Protein AF-A0AAP8N8Q0-F1 (afdb_monomer)

Foldseek 3Di:
DDDDPVVLLCVQLVVQDQWDKDWDDDPQAIEIWIYHNHGTDQDDDVNVQVVVCCCCPVVVPVDQKHWYQTNVGIKMWGDDPNDIDIDDPDDDDDD

Sequence (95 aa):
AWLDDELMQKIAAEHNLAETAFLVREGAVWRIRWFTPTTEVPLCGHATLASAYVLFELYKEPVERLDFICKSGPLSVTREGGRLWLDFPAVVPSE

Mean predicted aligned error: 3.34 Å

Radius of gyration: 13.78 Å; Cα contacts (8 Å, |Δi|>4): 150; chains: 1; bounding box: 31×34×38 Å

Structure (mmCIF, N/CA/C/O backbone):
data_AF-A0AAP8N8Q0-F1
#
_entry.id   AF-A0AAP8N8Q0-F1
#
loop_
_atom_site.group_PDB
_atom_site.id
_atom_site.type_symbol
_atom_site.label_atom_id
_atom_site.label_alt_id
_atom_site.label_comp_id
_atom_site.label_asym_id
_atom_site.label_entity_id
_atom_site.label_seq_id
_atom_site.pdbx_PDB_ins_code
_atom_site.Cartn_x
_atom_site.Cartn_y
_atom_site.Cartn_z
_atom_site.occupancy
_atom_site.B_iso_or_equiv
_atom_site.auth_seq_id
_atom_site.auth_comp_id
_atom_site.auth_asym_id
_atom_site.auth_atom_id
_atom_site.pdbx_PDB_model_num
ATOM 1 N N . ALA A 1 1 ? 2.006 16.055 0.852 1.00 86.56 1 ALA A N 1
ATOM 2 C CA . ALA A 1 1 ? 2.709 16.235 -0.435 1.00 86.56 1 ALA A CA 1
ATOM 3 C C . ALA A 1 1 ? 3.570 15.003 -0.684 1.00 86.56 1 ALA A C 1
ATOM 5 O O . ALA A 1 1 ? 3.957 14.371 0.294 1.00 86.56 1 ALA A O 1
ATOM 6 N N . TRP A 1 2 ? 3.808 14.638 -1.944 1.00 96.81 2 TRP A N 1
ATOM 7 C CA . TRP A 1 2 ? 4.636 13.482 -2.305 1.00 96.81 2 TRP A CA 1
ATOM 8 C C . TRP A 1 2 ? 6.125 13.838 -2.301 1.00 96.81 2 TRP A C 1
ATOM 10 O O . TRP A 1 2 ? 6.480 14.991 -2.533 1.00 96.81 2 TRP A O 1
ATOM 20 N N . LEU A 1 3 ? 6.965 12.837 -2.033 1.00 97.81 3 LEU A N 1
ATOM 21 C CA . LEU A 1 3 ? 8.383 12.882 -2.387 1.00 97.81 3 LEU A CA 1
ATOM 22 C C . LEU A 1 3 ? 8.531 12.777 -3.910 1.00 97.81 3 LEU A C 1
ATOM 24 O O . LEU A 1 3 ? 7.629 12.274 -4.583 1.00 97.81 3 LEU A O 1
ATOM 28 N N . ASP A 1 4 ? 9.683 13.191 -4.430 1.00 98.06 4 ASP A N 1
ATOM 29 C CA . ASP A 1 4 ? 10.026 12.968 -5.833 1.00 98.06 4 ASP A CA 1
ATOM 30 C C . ASP A 1 4 ? 10.136 11.467 -6.138 1.00 98.06 4 ASP A C 1
ATOM 32 O O . ASP A 1 4 ? 10.618 10.680 -5.316 1.00 98.06 4 ASP A O 1
ATOM 36 N N . ASP A 1 5 ? 9.734 11.071 -7.344 1.00 98.19 5 ASP A N 1
ATOM 37 C CA . ASP A 1 5 ? 9.737 9.668 -7.778 1.00 98.19 5 ASP A CA 1
ATOM 38 C C . ASP A 1 5 ? 11.136 9.041 -7.706 1.00 98.19 5 ASP A C 1
ATOM 40 O O . ASP A 1 5 ? 11.289 7.911 -7.242 1.00 98.19 5 ASP A O 1
ATOM 44 N N . GLU A 1 6 ? 12.172 9.796 -8.082 1.00 98.38 6 GLU A N 1
ATOM 45 C CA . GLU A 1 6 ? 13.563 9.344 -7.989 1.00 98.38 6 GLU A CA 1
ATOM 46 C C . GLU A 1 6 ? 13.983 9.090 -6.533 1.00 98.38 6 GLU A C 1
ATOM 48 O O . GLU A 1 6 ? 14.692 8.125 -6.245 1.00 98.38 6 GLU A O 1
ATOM 53 N N . LEU A 1 7 ? 13.522 9.926 -5.598 1.00 98.69 7 LEU A N 1
ATOM 54 C CA . LEU A 1 7 ? 13.833 9.756 -4.182 1.00 98.69 7 LEU A CA 1
ATOM 55 C C . LEU A 1 7 ? 13.111 8.537 -3.598 1.00 98.69 7 LEU A C 1
ATOM 57 O O . LEU A 1 7 ? 13.734 7.757 -2.881 1.00 98.69 7 LEU A O 1
ATOM 61 N N . MET A 1 8 ? 11.835 8.328 -3.933 1.00 98.69 8 MET A N 1
ATOM 62 C CA . MET A 1 8 ? 11.110 7.118 -3.520 1.00 98.69 8 MET A CA 1
ATOM 63 C C . MET A 1 8 ? 11.777 5.849 -4.056 1.00 98.69 8 MET A C 1
ATOM 65 O O . MET A 1 8 ? 11.955 4.891 -3.302 1.00 98.69 8 MET A O 1
ATOM 69 N N . GLN A 1 9 ? 12.223 5.862 -5.316 1.00 98.81 9 GLN A N 1
ATOM 70 C CA . GLN A 1 9 ? 12.952 4.741 -5.907 1.00 98.81 9 GLN A CA 1
ATOM 71 C C . GLN A 1 9 ? 14.294 4.490 -5.205 1.00 98.81 9 GLN A C 1
ATOM 73 O O . GLN A 1 9 ? 14.631 3.337 -4.940 1.00 98.81 9 GLN A O 1
ATOM 78 N N . LYS A 1 10 ? 15.046 5.547 -4.862 1.00 98.81 10 LYS A N 1
ATOM 79 C CA . LYS A 1 10 ? 16.307 5.438 -4.106 1.00 98.81 10 LYS A CA 1
ATOM 80 C C . LYS A 1 10 ? 16.095 4.863 -2.707 1.00 98.81 10 LYS A C 1
ATOM 82 O O . LYS A 1 10 ? 16.854 3.993 -2.301 1.00 98.81 10 LYS A O 1
ATOM 87 N N . ILE A 1 11 ? 15.054 5.295 -1.995 1.00 98.81 11 ILE A N 1
ATOM 88 C CA . ILE A 1 11 ? 14.703 4.746 -0.675 1.00 98.81 11 ILE A CA 1
ATOM 89 C C . ILE A 1 11 ? 14.346 3.259 -0.790 1.00 98.81 11 ILE A C 1
ATOM 91 O O . ILE A 1 11 ? 14.828 2.448 -0.004 1.00 98.81 11 ILE A O 1
ATOM 95 N N . ALA A 1 12 ? 13.533 2.884 -1.781 1.00 98.75 12 ALA A N 1
ATOM 96 C CA . ALA A 1 12 ? 13.164 1.488 -1.996 1.00 98.75 12 ALA A CA 1
ATOM 97 C C . ALA A 1 12 ? 14.375 0.609 -2.353 1.00 98.75 12 ALA A C 1
ATOM 99 O O . ALA A 1 12 ? 14.478 -0.518 -1.866 1.00 98.75 12 ALA A O 1
ATOM 100 N N . ALA A 1 13 ? 15.302 1.135 -3.160 1.00 98.62 13 ALA A N 1
ATOM 101 C CA . ALA A 1 13 ? 16.564 0.475 -3.479 1.00 98.62 13 ALA A CA 1
ATOM 102 C C . ALA A 1 13 ? 17.441 0.281 -2.233 1.00 98.62 13 ALA A C 1
ATOM 104 O O . ALA A 1 13 ? 17.948 -0.816 -2.018 1.00 98.62 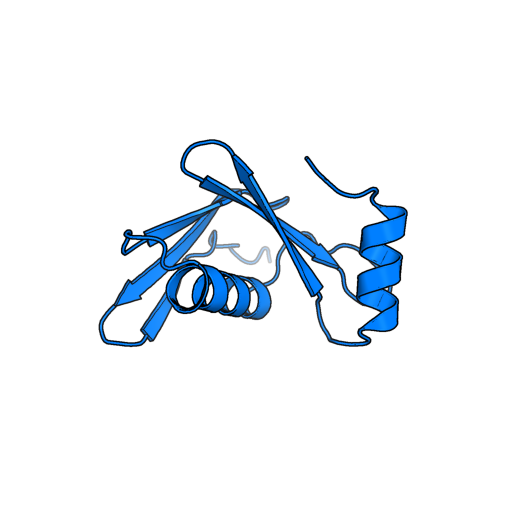13 ALA A O 1
ATOM 105 N N . GLU A 1 14 ? 17.564 1.311 -1.393 1.00 98.69 14 GLU A N 1
ATOM 106 C CA . GLU A 1 14 ? 18.354 1.270 -0.156 1.00 98.69 14 GLU A CA 1
ATOM 107 C C . GLU A 1 14 ? 17.790 0.268 0.860 1.00 98.69 14 GLU A C 1
ATOM 109 O O . GLU A 1 14 ? 18.540 -0.480 1.481 1.00 98.69 14 GLU A O 1
ATOM 114 N N . HIS A 1 15 ? 16.462 0.198 1.010 1.00 98.25 15 HIS A N 1
ATOM 115 C CA . HIS A 1 15 ? 15.829 -0.796 1.879 1.00 98.25 15 HIS A CA 1
ATOM 116 C C . HIS A 1 15 ? 16.077 -2.236 1.414 1.00 98.25 15 HIS A C 1
ATOM 118 O O . HIS A 1 15 ? 16.104 -3.140 2.248 1.00 98.25 15 HIS A O 1
ATOM 124 N N . ASN A 1 16 ? 16.235 -2.457 0.103 1.00 97.75 16 ASN A N 1
ATOM 125 C CA . ASN A 1 16 ? 16.491 -3.767 -0.500 1.00 97.75 16 ASN A CA 1
ATOM 126 C C . ASN A 1 16 ? 15.511 -4.873 -0.033 1.00 97.75 16 ASN A C 1
ATOM 128 O O . ASN A 1 16 ? 15.884 -6.027 0.181 1.00 97.75 16 ASN A O 1
ATOM 132 N N . LEU A 1 17 ? 14.240 -4.502 0.150 1.00 98.31 17 LEU A N 1
ATOM 133 C CA . LEU A 1 17 ? 13.125 -5.407 0.442 1.00 98.31 17 LEU A CA 1
ATOM 134 C C . LEU A 1 17 ? 12.290 -5.635 -0.822 1.00 98.31 17 LEU A C 1
ATOM 136 O O . LEU A 1 17 ? 12.455 -4.921 -1.807 1.00 98.31 17 LEU A O 1
ATOM 140 N N . ALA A 1 18 ? 11.374 -6.608 -0.785 1.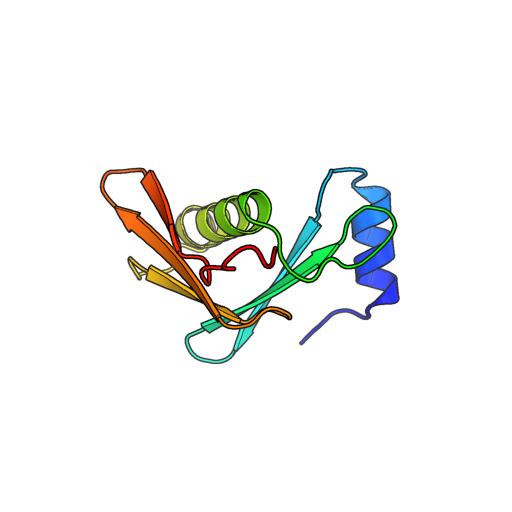00 97.62 18 ALA A N 1
ATOM 141 C CA . ALA A 1 18 ? 10.491 -6.901 -1.916 1.00 97.62 18 ALA A CA 1
ATOM 142 C C . ALA A 1 18 ? 9.739 -5.642 -2.390 1.00 97.62 18 ALA A C 1
ATOM 144 O O . ALA A 1 18 ? 9.786 -5.307 -3.573 1.00 97.62 1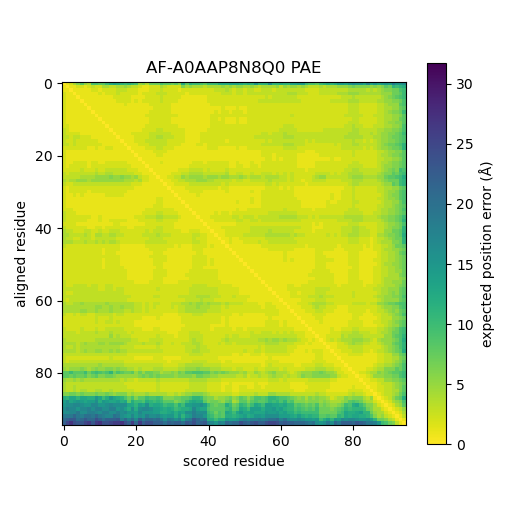8 ALA A O 1
ATOM 145 N N . GLU A 1 19 ? 9.141 -4.891 -1.459 1.00 98.38 19 GLU A N 1
ATOM 146 C CA . GLU A 1 19 ? 8.502 -3.608 -1.734 1.00 98.38 19 GLU A CA 1
ATOM 147 C C . GLU A 1 19 ? 8.648 -2.643 -0.555 1.00 98.38 19 GLU A C 1
ATOM 149 O O . GLU A 1 19 ? 8.573 -3.024 0.613 1.00 98.38 19 GLU A O 1
ATOM 154 N N . THR A 1 20 ? 8.771 -1.358 -0.878 1.00 98.69 20 THR A N 1
ATOM 155 C CA . THR A 1 20 ? 8.566 -0.236 0.039 1.00 98.69 20 THR A CA 1
ATOM 156 C C . THR A 1 20 ? 7.283 0.490 -0.354 1.00 98.69 20 THR A C 1
ATOM 158 O O . THR A 1 20 ? 7.113 0.884 -1.510 1.00 98.69 20 THR A O 1
ATOM 161 N N . ALA A 1 21 ? 6.374 0.658 0.608 1.00 98.50 21 ALA A N 1
ATOM 162 C CA . ALA A 1 21 ? 5.118 1.373 0.419 1.00 98.50 21 ALA A CA 1
ATOM 163 C C . ALA A 1 21 ? 5.239 2.831 0.882 1.00 98.50 21 ALA A C 1
ATOM 165 O O . ALA A 1 21 ? 5.735 3.106 1.973 1.00 98.50 21 ALA A O 1
ATOM 166 N N . PHE A 1 22 ? 4.729 3.757 0.075 1.00 98.56 22 PHE A N 1
ATOM 167 C CA . PHE A 1 22 ? 4.642 5.179 0.394 1.00 98.56 22 PHE A CA 1
ATOM 168 C C . PHE A 1 22 ? 3.177 5.600 0.438 1.00 98.56 22 PHE A C 1
ATOM 170 O O . PHE A 1 22 ? 2.409 5.263 -0.467 1.00 98.56 22 PHE A O 1
ATOM 177 N N . LEU A 1 23 ? 2.796 6.344 1.478 1.00 97.88 23 LEU A N 1
ATOM 178 C CA . LEU A 1 23 ? 1.412 6.736 1.734 1.00 97.88 23 LEU A CA 1
ATOM 179 C C . LEU A 1 23 ? 1.274 8.248 1.893 1.00 97.88 23 LEU A C 1
ATOM 181 O O . LEU A 1 23 ? 2.043 8.881 2.615 1.00 97.88 23 LEU A O 1
ATOM 185 N N . VAL A 1 24 ? 0.239 8.812 1.275 1.00 97.75 24 VAL A N 1
ATOM 186 C CA . VAL A 1 24 ? -0.185 10.202 1.479 1.00 97.75 24 VAL A CA 1
ATOM 187 C C . VAL A 1 24 ? -1.690 10.231 1.714 1.00 97.75 24 VAL A C 1
ATOM 189 O O . VAL A 1 24 ? -2.459 9.642 0.956 1.00 97.75 24 VAL A O 1
ATOM 192 N N . ARG A 1 25 ? -2.122 10.931 2.767 1.00 96.44 25 ARG A N 1
ATOM 193 C CA . ARG A 1 25 ? -3.545 11.118 3.071 1.00 96.44 25 ARG A CA 1
ATOM 194 C C . ARG A 1 25 ? -4.179 12.101 2.083 1.00 96.44 25 ARG A C 1
ATOM 196 O O . ARG A 1 25 ? -3.664 13.202 1.894 1.00 96.44 25 ARG A O 1
ATOM 203 N N . GLU A 1 26 ? -5.312 11.721 1.500 1.00 95.38 26 GLU A N 1
ATOM 204 C CA . GLU A 1 26 ? -6.102 12.522 0.557 1.00 95.38 26 GLU A CA 1
ATOM 205 C C . GLU A 1 26 ? -7.556 12.596 1.043 1.00 95.38 26 GLU A C 1
ATOM 207 O O . GLU A 1 26 ? -8.401 11.766 0.714 1.00 95.38 26 GLU A O 1
ATOM 212 N N . GLY A 1 27 ? -7.861 13.586 1.887 1.00 93.75 27 GLY A N 1
ATOM 213 C CA . GLY A 1 27 ? -9.177 13.685 2.520 1.00 93.75 27 GLY A CA 1
ATOM 214 C C . GLY A 1 27 ? -9.433 12.495 3.448 1.00 93.75 27 GLY A C 1
ATOM 215 O O . GLY A 1 27 ? -8.721 12.331 4.439 1.00 93.75 27 GLY A O 1
ATOM 216 N N . ALA A 1 28 ? -10.446 11.684 3.132 1.00 93.56 28 ALA A N 1
ATOM 217 C CA . ALA A 1 28 ? -10.830 10.502 3.909 1.00 93.56 28 ALA A CA 1
ATOM 218 C C . ALA A 1 28 ? -10.096 9.211 3.501 1.00 93.56 28 ALA A C 1
ATOM 220 O O . ALA A 1 28 ? -10.206 8.215 4.209 1.00 93.56 28 ALA A O 1
ATOM 221 N N . VAL A 1 29 ? -9.354 9.222 2.390 1.00 96.31 29 VAL A N 1
ATOM 222 C CA . VAL A 1 29 ? -8.689 8.034 1.834 1.00 96.31 29 VAL A CA 1
ATOM 223 C C . VAL A 1 29 ? -7.169 8.179 1.857 1.00 96.31 29 VAL A C 1
ATOM 225 O O . VAL A 1 29 ? -6.628 9.266 2.084 1.00 96.31 29 VAL A O 1
ATOM 228 N N . TRP A 1 30 ? -6.467 7.080 1.596 1.00 97.88 30 TRP A N 1
ATOM 229 C CA . TRP A 1 30 ? -5.009 7.044 1.506 1.00 97.88 30 TRP A CA 1
ATOM 230 C C . TRP A 1 30 ? -4.559 6.735 0.084 1.00 97.88 30 TRP A C 1
ATOM 232 O O . TRP A 1 30 ? -4.853 5.671 -0.450 1.00 97.88 30 TRP A O 1
ATOM 242 N N . ARG A 1 31 ? -3.790 7.621 -0.547 1.00 97.81 31 ARG A N 1
ATOM 243 C CA . ARG A 1 31 ? -3.095 7.243 -1.778 1.00 97.81 31 ARG A CA 1
ATOM 244 C C . ARG A 1 31 ? -1.841 6.456 -1.418 1.00 97.81 31 ARG A C 1
ATOM 246 O O . ARG A 1 31 ? -1.058 6.899 -0.579 1.00 97.81 31 ARG A O 1
ATOM 253 N N . ILE A 1 32 ? -1.659 5.307 -2.061 1.00 98.00 32 ILE A N 1
ATOM 254 C CA . ILE A 1 32 ? -0.550 4.383 -1.820 1.00 98.00 32 ILE A CA 1
ATOM 255 C C . ILE A 1 32 ? 0.203 4.084 -3.121 1.00 98.00 32 ILE A C 1
ATOM 257 O O . ILE A 1 32 ? -0.399 3.925 -4.187 1.00 98.00 32 ILE A O 1
ATOM 261 N N . ARG A 1 33 ? 1.533 4.033 -3.025 1.00 98.31 33 ARG A N 1
ATOM 262 C CA . ARG A 1 33 ? 2.453 3.643 -4.103 1.00 98.31 33 ARG A CA 1
ATOM 263 C C . ARG A 1 33 ? 3.435 2.607 -3.575 1.00 98.31 33 ARG A C 1
ATOM 265 O O . ARG A 1 33 ? 3.841 2.701 -2.417 1.00 98.31 33 ARG A O 1
ATOM 272 N N . TRP A 1 34 ? 3.845 1.663 -4.419 1.00 98.44 34 TRP A N 1
ATOM 273 C CA . TRP A 1 34 ? 4.808 0.624 -4.053 1.00 98.44 34 TRP A CA 1
ATOM 274 C C . TRP A 1 34 ? 5.977 0.615 -5.010 1.00 98.44 34 TRP A C 1
ATOM 276 O O . TRP A 1 34 ? 5.797 0.631 -6.226 1.00 98.44 34 TRP A O 1
ATOM 286 N N . PHE A 1 35 ? 7.168 0.528 -4.445 1.00 98.69 35 PHE A N 1
ATOM 287 C CA . PHE A 1 35 ? 8.403 0.437 -5.194 1.00 98.69 35 PHE A CA 1
ATOM 288 C C . PHE A 1 35 ? 9.143 -0.820 -4.766 1.00 98.69 35 PHE A C 1
ATOM 290 O O . PHE A 1 35 ? 9.409 -1.017 -3.583 1.00 98.69 35 PHE A O 1
ATOM 297 N N . THR A 1 36 ? 9.482 -1.653 -5.740 1.00 98.62 36 THR A N 1
ATOM 298 C CA . THR A 1 36 ? 10.566 -2.632 -5.603 1.00 98.62 36 THR A CA 1
ATOM 299 C C . THR A 1 36 ? 11.909 -1.886 -5.629 1.00 98.62 36 THR A C 1
ATOM 301 O O . THR A 1 36 ? 11.936 -0.691 -5.956 1.00 98.62 36 THR A O 1
ATOM 304 N N . PRO A 1 37 ? 13.049 -2.556 -5.381 1.00 98.62 37 PRO A N 1
ATOM 305 C CA . PRO A 1 37 ? 14.358 -1.911 -5.468 1.00 98.62 37 PRO A CA 1
ATOM 306 C C . PRO A 1 37 ? 14.670 -1.292 -6.839 1.00 98.62 37 PRO A C 1
ATOM 308 O O . PRO A 1 37 ? 15.532 -0.423 -6.934 1.00 98.62 37 PRO A O 1
ATOM 311 N N . THR A 1 38 ? 13.976 -1.710 -7.903 1.00 98.19 38 THR A N 1
ATOM 312 C CA . THR A 1 38 ? 14.276 -1.294 -9.281 1.00 98.19 38 THR A CA 1
ATOM 313 C C . THR A 1 38 ? 13.147 -0.542 -9.979 1.00 98.19 38 THR A C 1
ATOM 315 O O . THR A 1 38 ? 13.415 0.155 -10.957 1.00 98.19 38 THR A O 1
ATOM 318 N N . THR A 1 39 ? 11.894 -0.688 -9.538 1.00 98.12 39 THR A N 1
ATOM 319 C CA . THR A 1 39 ? 10.754 -0.065 -10.223 1.00 98.12 39 THR A CA 1
ATOM 320 C C . THR A 1 39 ? 9.512 0.092 -9.346 1.00 98.12 39 THR A C 1
ATOM 322 O O . THR A 1 39 ? 9.305 -0.662 -8.390 1.00 98.12 39 THR A O 1
ATOM 325 N N . GLU A 1 40 ? 8.641 1.027 -9.724 1.00 98.44 40 GLU A N 1
ATOM 326 C CA . GLU A 1 40 ? 7.293 1.154 -9.171 1.00 98.44 40 GLU A CA 1
ATOM 327 C C . GLU A 1 40 ? 6.367 0.066 -9.729 1.00 98.44 40 GLU A C 1
ATOM 329 O O . GLU A 1 40 ? 6.286 -0.131 -10.943 1.00 98.44 40 GLU A O 1
ATOM 334 N N . VAL A 1 41 ? 5.603 -0.591 -8.856 1.00 96.44 41 VAL A N 1
ATOM 335 C CA . VAL A 1 41 ? 4.613 -1.606 -9.246 1.00 96.44 41 VAL A CA 1
ATOM 336 C C . VAL A 1 41 ? 3.185 -1.080 -9.072 1.00 96.44 41 VAL A C 1
ATOM 338 O O . VAL A 1 41 ? 2.909 -0.308 -8.150 1.00 96.44 41 VAL A O 1
ATOM 341 N N . PRO A 1 42 ? 2.242 -1.468 -9.950 1.00 94.06 42 PRO A N 1
ATOM 342 C CA . PRO A 1 42 ? 0.903 -0.883 -9.956 1.00 94.06 42 PRO A CA 1
ATOM 343 C C . PRO A 1 42 ? -0.011 -1.428 -8.847 1.00 94.06 42 PRO A C 1
ATOM 345 O O . PRO A 1 42 ? -1.053 -0.824 -8.577 1.00 94.06 42 PRO A O 1
ATOM 348 N N . LEU A 1 43 ? 0.347 -2.565 -8.240 1.00 92.44 43 LEU A N 1
ATOM 349 C CA . LEU A 1 43 ? -0.435 -3.276 -7.231 1.00 92.44 43 LEU A CA 1
ATOM 350 C C . LEU A 1 43 ? 0.472 -4.174 -6.379 1.00 92.44 43 LEU A C 1
ATOM 352 O O . LEU A 1 43 ? 1.295 -4.896 -6.936 1.00 92.44 43 LEU A O 1
ATOM 356 N N . CYS A 1 44 ? 0.294 -4.182 -5.055 1.00 94.69 44 CYS A N 1
ATOM 357 C CA . CYS A 1 44 ? 0.978 -5.129 -4.169 1.00 94.69 44 CYS A CA 1
ATOM 358 C C . CYS A 1 44 ? 0.141 -5.442 -2.916 1.00 94.69 44 CYS A C 1
ATOM 360 O O . CYS A 1 44 ? -0.199 -4.547 -2.143 1.00 94.69 44 CYS A O 1
ATOM 362 N N . GLY A 1 45 ? -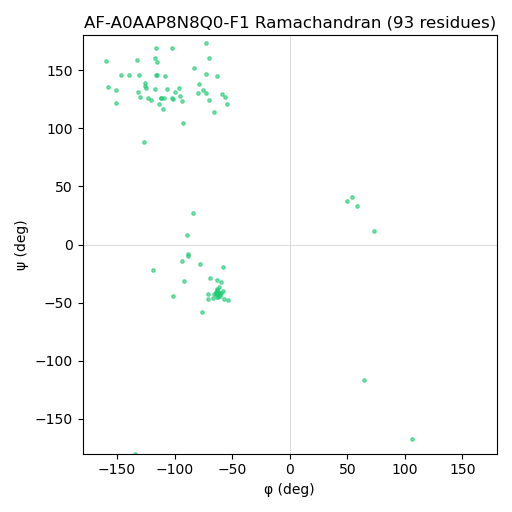0.193 -6.716 -2.688 1.00 94.75 45 GLY A N 1
ATOM 363 C CA . GLY A 1 45 ? -1.123 -7.114 -1.622 1.00 94.75 45 GLY A CA 1
ATOM 364 C C . GLY A 1 45 ? -0.544 -7.084 -0.223 1.00 94.75 45 GLY A C 1
ATOM 365 O O . GLY A 1 45 ? -1.047 -6.369 0.645 1.00 94.75 45 GLY A O 1
ATOM 366 N N . HIS A 1 46 ? 0.534 -7.829 0.008 1.00 96.88 46 HIS A N 1
ATOM 367 C CA . HIS A 1 46 ? 1.144 -7.909 1.335 1.00 96.88 46 HIS A CA 1
ATOM 368 C C . HIS A 1 46 ? 1.645 -6.545 1.818 1.00 96.88 46 HIS A C 1
ATOM 370 O O . HIS A 1 46 ? 1.467 -6.220 2.989 1.00 96.88 46 HIS A O 1
ATOM 376 N N . ALA A 1 47 ? 2.174 -5.702 0.925 1.00 97.69 47 ALA A N 1
ATOM 377 C CA . ALA A 1 47 ? 2.591 -4.348 1.277 1.00 97.69 47 ALA A CA 1
ATOM 378 C C . ALA A 1 47 ? 1.399 -3.424 1.597 1.00 97.69 47 ALA A C 1
ATOM 380 O O . ALA A 1 47 ? 1.528 -2.524 2.428 1.00 97.69 47 ALA A O 1
ATOM 381 N N . THR A 1 48 ? 0.221 -3.660 1.003 1.00 97.75 48 THR A N 1
ATOM 382 C CA . THR A 1 48 ? -1.026 -2.972 1.393 1.00 97.75 48 THR A CA 1
ATOM 383 C C . THR A 1 48 ? -1.455 -3.374 2.803 1.00 97.75 48 THR A C 1
ATOM 385 O O . THR A 1 48 ?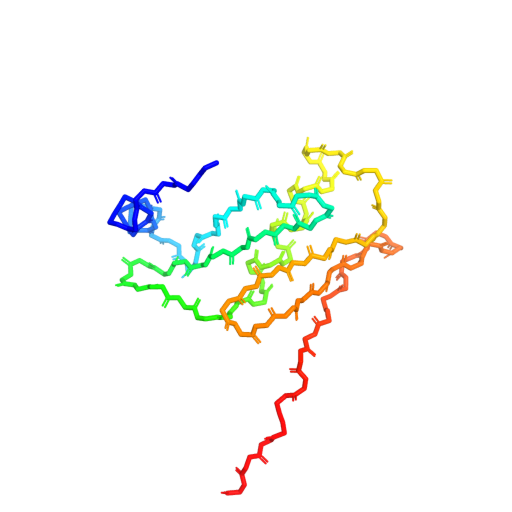 -1.735 -2.505 3.626 1.00 97.75 48 THR A O 1
ATOM 388 N N . LEU A 1 49 ? -1.440 -4.674 3.125 1.00 98.12 49 LEU A N 1
ATOM 389 C CA . LEU A 1 49 ? -1.755 -5.168 4.473 1.00 98.12 49 LEU A CA 1
ATOM 390 C C . LEU A 1 49 ? -0.773 -4.641 5.527 1.00 98.12 49 LEU A C 1
ATOM 392 O O . LEU A 1 49 ? -1.202 -4.194 6.589 1.00 98.12 49 LEU A O 1
ATOM 396 N N . ALA A 1 50 ? 0.528 -4.635 5.225 1.00 98.19 50 ALA A N 1
ATOM 397 C CA . ALA A 1 50 ? 1.548 -4.065 6.103 1.00 98.19 50 ALA A CA 1
ATOM 398 C C . ALA A 1 50 ? 1.311 -2.566 6.351 1.00 98.19 50 ALA A C 1
ATOM 400 O O . ALA A 1 50 ? 1.402 -2.092 7.482 1.00 98.19 50 ALA A O 1
ATOM 401 N N . SER A 1 51 ? 0.937 -1.825 5.306 1.00 98.38 51 SER A N 1
ATOM 402 C CA . SER A 1 51 ? 0.617 -0.399 5.416 1.00 98.38 51 SER A CA 1
ATOM 403 C C . SER A 1 51 ? -0.637 -0.154 6.258 1.00 98.38 51 SER A C 1
ATOM 405 O O . SER A 1 51 ? -0.640 0.722 7.121 1.00 98.38 51 SER A O 1
ATOM 407 N N . ALA A 1 52 ? -1.688 -0.955 6.063 1.00 98.25 52 ALA A N 1
ATOM 408 C CA . ALA A 1 52 ? -2.902 -0.891 6.872 1.00 98.25 52 ALA A CA 1
ATOM 409 C C . ALA A 1 52 ? -2.622 -1.204 8.348 1.00 98.25 52 ALA A C 1
ATOM 411 O O . ALA A 1 52 ? -3.113 -0.497 9.224 1.00 98.25 52 ALA A O 1
ATOM 412 N N . TYR A 1 53 ? -1.776 -2.201 8.631 1.00 98.38 53 TYR A N 1
ATOM 413 C CA . TYR A 1 53 ? -1.324 -2.490 9.991 1.00 98.38 53 TYR A CA 1
ATOM 414 C C . TYR A 1 53 ? -0.656 -1.268 10.632 1.00 98.38 53 TYR A C 1
ATOM 416 O O . TYR A 1 53 ? -1.005 -0.897 11.748 1.00 98.38 53 TYR A O 1
ATOM 424 N N . VAL A 1 54 ? 0.254 -0.592 9.919 1.00 98.38 54 VAL A N 1
ATOM 425 C CA . VAL A 1 54 ? 0.899 0.633 10.420 1.00 98.38 54 VAL A CA 1
ATOM 426 C C . VAL A 1 54 ? -0.128 1.734 10.700 1.00 98.38 54 VAL A C 1
ATOM 428 O O . VAL A 1 54 ? -0.077 2.368 11.755 1.00 98.38 54 VAL A O 1
ATOM 431 N N . LEU A 1 55 ? -1.089 1.942 9.800 1.00 98.19 55 LEU A N 1
ATOM 432 C CA . LEU A 1 55 ? -2.127 2.960 9.970 1.00 98.19 55 LEU A CA 1
ATOM 433 C C . LEU A 1 55 ? -3.036 2.686 11.180 1.00 98.19 55 LEU A C 1
ATOM 435 O O . LEU A 1 55 ? -3.315 3.595 11.964 1.00 98.19 55 LEU A O 1
ATOM 439 N N . PHE A 1 56 ? -3.450 1.436 11.382 1.00 97.81 56 PHE A N 1
ATOM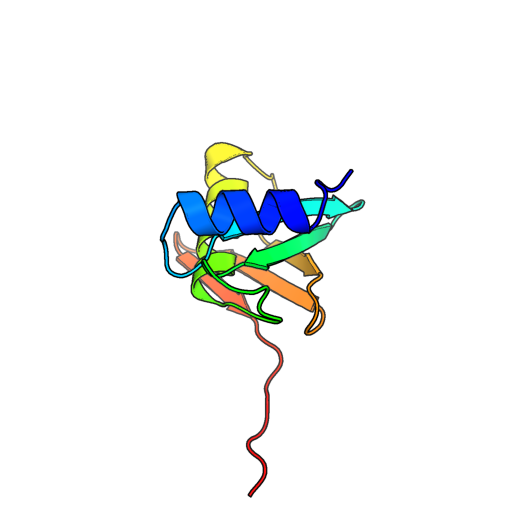 440 C CA . PHE A 1 56 ? -4.261 1.056 12.538 1.00 97.81 56 PHE A CA 1
ATOM 441 C C . PHE A 1 56 ? -3.470 1.077 13.847 1.00 97.81 56 PHE A C 1
ATOM 443 O O . PHE A 1 56 ? -3.937 1.622 14.847 1.00 97.81 56 PHE A O 1
ATOM 450 N N . GLU A 1 57 ? -2.272 0.495 13.865 1.00 97.31 57 GLU A N 1
ATOM 451 C CA . GLU A 1 57 ? -1.565 0.216 15.114 1.00 97.31 57 GLU A CA 1
ATOM 452 C C . GLU A 1 57 ? -0.618 1.326 15.551 1.00 97.31 57 GLU A C 1
ATOM 454 O O . GLU A 1 57 ? -0.449 1.529 16.753 1.00 97.31 57 GLU A O 1
ATOM 459 N N . LEU A 1 58 ? -0.015 2.066 14.623 1.00 97.38 58 LEU A N 1
ATOM 460 C CA . LEU A 1 58 ? 0.926 3.136 14.962 1.00 97.38 58 LEU A CA 1
ATOM 461 C C . LEU A 1 58 ? 0.257 4.505 14.847 1.00 97.38 58 LEU A C 1
ATOM 463 O O . LEU A 1 58 ? 0.399 5.327 15.748 1.00 97.38 58 LEU A O 1
ATOM 467 N N . TYR A 1 59 ? -0.510 4.729 13.779 1.00 96.50 59 TYR A N 1
ATOM 468 C CA . TYR A 1 59 ? -1.191 6.008 13.542 1.00 96.50 59 TYR A CA 1
ATOM 469 C C . TYR A 1 59 ? -2.575 6.082 14.197 1.00 96.50 59 TYR A C 1
ATOM 471 O O . TYR A 1 59 ? -3.157 7.162 14.255 1.00 96.50 59 TYR A O 1
ATOM 479 N N . LYS A 1 60 ? -3.072 4.961 14.742 1.00 96.75 60 LYS A N 1
ATOM 480 C CA . LYS A 1 60 ? -4.329 4.875 15.500 1.00 96.75 60 LYS A CA 1
ATOM 481 C C . LYS A 1 60 ? -5.528 5.434 14.731 1.00 96.75 60 LYS A C 1
ATOM 483 O O . LYS A 1 60 ? -6.383 6.101 15.309 1.00 96.75 60 LYS A O 1
ATOM 488 N N . GLU A 1 61 ? -5.589 5.145 13.431 1.00 96.50 61 GLU A N 1
ATOM 489 C CA . GLU A 1 61 ? -6.738 5.496 12.597 1.00 96.50 61 GLU A CA 1
ATOM 490 C C . GLU A 1 61 ? -8.036 4.933 13.218 1.00 96.50 61 GLU A C 1
ATOM 492 O O . GLU A 1 61 ? -8.131 3.721 13.431 1.00 96.50 61 GLU A O 1
ATOM 497 N N . PRO A 1 62 ? -9.033 5.781 13.547 1.00 95.62 62 PRO A N 1
ATOM 498 C CA . PRO A 1 62 ? -10.184 5.409 14.378 1.00 95.62 62 PRO A CA 1
ATOM 499 C C . PRO A 1 62 ? -11.309 4.738 13.573 1.00 95.62 62 PRO A C 1
ATOM 501 O O . PRO A 1 62 ? -12.486 4.852 13.911 1.00 95.62 62 PRO A O 1
ATOM 504 N N . VAL A 1 63 ? -10.957 4.090 12.468 1.00 96.06 63 VAL A N 1
ATOM 505 C CA . VAL A 1 63 ? -11.883 3.458 11.526 1.00 96.06 63 VAL A CA 1
ATOM 506 C C . VAL A 1 63 ? -11.649 1.953 11.525 1.00 96.06 63 VAL A C 1
ATOM 508 O O . VAL A 1 63 ? -10.560 1.496 11.853 1.00 96.06 63 VAL A O 1
ATOM 511 N N . GLU A 1 64 ? -12.650 1.173 11.123 1.00 96.62 64 GLU A N 1
ATOM 512 C CA . GLU A 1 64 ? -12.476 -0.278 10.937 1.00 96.62 64 GLU A CA 1
ATOM 513 C C . GLU A 1 64 ? -12.125 -0.651 9.493 1.00 96.62 64 GLU A C 1
ATOM 515 O O . GLU A 1 64 ? -11.663 -1.758 9.227 1.00 96.62 64 GLU A O 1
ATOM 520 N N . ARG A 1 65 ? -12.296 0.283 8.552 1.00 97.56 65 ARG A N 1
ATOM 521 C CA . ARG A 1 65 ? -11.977 0.112 7.135 1.00 97.56 65 ARG A CA 1
ATOM 522 C C . ARG A 1 65 ? -11.130 1.277 6.644 1.00 97.56 65 ARG A C 1
ATOM 524 O O . ARG A 1 65 ? -11.514 2.433 6.799 1.00 97.56 65 ARG A O 1
ATOM 531 N N . LEU A 1 66 ? -9.998 0.953 6.029 1.00 97.94 66 LEU A N 1
ATOM 532 C CA . LEU A 1 66 ? -9.143 1.892 5.315 1.00 97.94 66 LEU A CA 1
ATOM 533 C C . LEU A 1 66 ? -9.372 1.731 3.818 1.00 97.94 66 LEU A C 1
ATOM 535 O O . LEU A 1 66 ? -9.218 0.632 3.285 1.00 97.94 66 LEU A O 1
ATOM 539 N N . ASP A 1 67 ? -9.694 2.831 3.149 1.00 97.38 67 ASP A N 1
ATOM 540 C CA . ASP A 1 67 ? -9.788 2.883 1.696 1.00 97.38 67 ASP A CA 1
ATOM 541 C C . ASP A 1 67 ? -8.510 3.491 1.113 1.00 97.38 67 ASP A C 1
ATOM 543 O O . ASP A 1 67 ? -8.034 4.551 1.543 1.00 97.38 67 ASP A O 1
ATOM 547 N N . PHE A 1 68 ? -7.963 2.805 0.113 1.00 97.19 68 PHE A N 1
ATOM 548 C CA . PHE A 1 68 ? -6.750 3.193 -0.583 1.00 97.19 68 PHE A CA 1
ATOM 549 C C . PHE A 1 68 ? -7.026 3.510 -2.050 1.00 97.19 68 PHE A C 1
ATOM 551 O O . PHE A 1 68 ? -7.835 2.851 -2.701 1.00 97.19 68 PHE A O 1
ATOM 558 N N . ILE A 1 69 ? -6.292 4.476 -2.597 1.00 95.81 69 ILE A N 1
ATOM 559 C CA . ILE A 1 69 ? -6.227 4.745 -4.036 1.00 95.81 69 ILE A CA 1
ATOM 560 C C . ILE A 1 69 ? -4.828 4.379 -4.528 1.00 95.81 69 ILE A C 1
ATOM 562 O O . ILE A 1 69 ? -3.834 4.896 -4.017 1.00 95.81 69 ILE A O 1
ATOM 566 N N . CYS A 1 70 ? -4.744 3.535 -5.554 1.00 94.25 70 CYS A N 1
ATOM 567 C CA . CYS A 1 70 ? -3.482 3.173 -6.195 1.00 94.25 70 CYS A CA 1
ATOM 568 C C . CYS A 1 70 ? -3.583 3.220 -7.728 1.00 94.25 70 CYS A C 1
ATOM 570 O O . CYS A 1 70 ? -4.637 3.539 -8.282 1.00 94.25 70 CYS A O 1
ATOM 572 N N . LYS A 1 71 ? -2.485 2.905 -8.431 1.00 91.94 71 LYS A N 1
ATOM 573 C CA . LYS A 1 71 ? -2.451 2.894 -9.906 1.00 91.94 71 LYS A CA 1
ATOM 574 C C . LYS A 1 71 ? -3.453 1.917 -10.527 1.00 91.94 71 LYS A C 1
ATOM 576 O O . LYS A 1 71 ? -3.975 2.206 -11.597 1.00 91.94 71 LYS A O 1
ATOM 581 N N . SER A 1 72 ? -3.743 0.802 -9.857 1.00 90.75 72 SER A N 1
ATOM 582 C CA . SER A 1 72 ? -4.696 -0.212 -10.338 1.00 90.75 72 SER A CA 1
ATOM 583 C C . SER A 1 72 ? -6.146 0.042 -9.905 1.00 90.75 72 SER A C 1
ATOM 585 O O . SER A 1 72 ? -6.999 -0.815 -10.112 1.00 90.75 72 SER A O 1
ATOM 587 N N . GLY A 1 73 ? -6.438 1.202 -9.305 1.00 91.12 73 GLY A N 1
ATOM 588 C CA . GLY A 1 73 ? -7.768 1.554 -8.809 1.00 91.12 73 GLY A CA 1
ATOM 589 C C . GLY A 1 73 ? -7.891 1.495 -7.280 1.00 91.12 73 GLY A C 1
ATOM 590 O O . GLY A 1 73 ? -6.877 1.485 -6.572 1.00 91.12 73 GLY A O 1
ATOM 591 N N . PRO A 1 74 ? -9.126 1.544 -6.752 1.00 93.62 74 PRO A N 1
ATOM 592 C CA . PRO A 1 74 ? -9.371 1.532 -5.316 1.00 93.62 74 PRO A CA 1
ATOM 593 C C . PRO A 1 74 ? -9.120 0.149 -4.703 1.00 93.62 74 PRO A C 1
ATOM 595 O O . PRO A 1 74 ? -9.391 -0.876 -5.326 1.00 93.62 74 PRO A O 1
ATOM 598 N N . LEU A 1 75 ? -8.644 0.139 -3.460 1.00 94.44 75 LEU A N 1
ATOM 599 C CA . LEU A 1 75 ? -8.486 -1.046 -2.612 1.00 94.44 75 LEU A CA 1
ATOM 600 C C . LEU A 1 75 ? -9.060 -0.741 -1.233 1.00 94.44 75 LEU A C 1
ATOM 602 O O . LEU A 1 75 ? -9.125 0.425 -0.839 1.00 94.44 75 LEU A O 1
ATOM 606 N N . SER A 1 76 ? -9.406 -1.768 -0.464 1.00 96.69 76 SER A N 1
ATOM 607 C CA . SER A 1 76 ? -9.754 -1.559 0.941 1.00 96.69 76 SER A CA 1
ATOM 608 C C . SER A 1 76 ? -9.193 -2.639 1.845 1.00 96.69 76 SER A C 1
ATOM 610 O O . SER A 1 76 ? -9.087 -3.801 1.452 1.00 96.69 76 SER A O 1
ATOM 612 N N . VAL A 1 77 ? -8.824 -2.242 3.062 1.00 98.12 77 VAL A N 1
ATOM 613 C CA . VAL A 1 77 ? -8.455 -3.170 4.129 1.00 98.12 77 VAL A CA 1
ATOM 614 C C . VAL A 1 77 ? -9.386 -2.964 5.309 1.00 98.12 77 VAL A C 1
ATOM 616 O O . VAL A 1 77 ? -9.486 -1.856 5.833 1.00 98.12 77 VAL A O 1
ATOM 619 N N . THR A 1 78 ? -10.037 -4.039 5.742 1.00 98.25 78 THR A N 1
ATOM 620 C CA . THR A 1 78 ? -10.898 -4.044 6.929 1.00 98.25 78 THR A CA 1
ATOM 621 C C . THR A 1 78 ? -10.205 -4.777 8.068 1.00 98.25 78 THR A C 1
ATOM 623 O O . THR A 1 78 ? -9.657 -5.862 7.862 1.00 98.25 78 THR A O 1
ATOM 626 N N . ARG A 1 79 ? -10.224 -4.204 9.273 1.00 97.44 79 ARG A N 1
ATOM 627 C CA . ARG A 1 79 ? -9.792 -4.883 10.494 1.00 97.44 79 ARG A CA 1
ATOM 628 C C . ARG A 1 79 ? -11.001 -5.516 11.169 1.00 97.44 79 ARG A C 1
ATOM 630 O O . ARG A 1 79 ? -11.963 -4.840 11.500 1.00 97.44 79 ARG A O 1
ATOM 637 N N . GLU A 1 80 ? -10.939 -6.820 11.395 1.00 96.06 80 GLU A N 1
ATOM 638 C CA . GLU A 1 80 ? -12.015 -7.565 12.046 1.00 96.06 80 GLU A CA 1
ATOM 639 C C . GLU A 1 80 ? -11.440 -8.771 12.790 1.00 96.06 80 GLU A C 1
ATOM 641 O O . GLU A 1 80 ? -10.617 -9.512 12.251 1.00 96.06 80 GLU A O 1
ATOM 646 N N . GLY A 1 81 ? -11.853 -8.978 14.045 1.00 92.06 81 GLY A N 1
ATOM 647 C CA . GLY A 1 81 ? -11.468 -10.168 14.816 1.00 92.06 81 GLY A CA 1
ATOM 648 C C . GLY A 1 81 ? -9.952 -10.350 14.981 1.00 92.06 81 GLY A C 1
ATOM 649 O O . GLY A 1 81 ? -9.464 -11.478 14.968 1.00 92.06 81 GLY A O 1
ATOM 650 N N . GLY A 1 82 ? -9.196 -9.249 15.074 1.00 91.06 82 GLY A N 1
ATOM 651 C CA . GLY A 1 82 ? -7.729 -9.274 15.155 1.00 91.06 82 GLY A CA 1
ATOM 652 C C . GLY A 1 82 ? -7.024 -9.633 13.840 1.00 91.06 82 GLY A C 1
ATOM 653 O O . GLY A 1 82 ? -5.828 -9.913 13.846 1.00 91.06 82 GLY A O 1
ATOM 654 N N . ARG A 1 83 ? -7.747 -9.645 12.716 1.00 96.81 83 ARG A N 1
ATOM 655 C CA . ARG A 1 83 ? -7.219 -9.899 11.371 1.00 96.81 83 ARG A CA 1
ATOM 656 C C . ARG A 1 83 ? -7.409 -8.684 10.476 1.00 96.81 83 ARG A C 1
ATOM 658 O O . ARG A 1 83 ? -8.251 -7.830 10.744 1.00 96.81 83 ARG A O 1
ATOM 665 N N . LEU A 1 84 ? -6.628 -8.643 9.402 1.00 98.06 84 LEU A N 1
ATOM 666 C CA . LEU A 1 84 ? -6.764 -7.676 8.322 1.00 98.06 84 LEU A CA 1
ATOM 667 C C . LEU A 1 84 ? -7.223 -8.403 7.058 1.00 98.06 84 LEU A C 1
ATOM 669 O O . LEU A 1 84 ? -6.592 -9.372 6.635 1.00 98.06 84 LEU A O 1
ATOM 673 N N . TRP A 1 85 ? -8.310 -7.922 6.467 1.00 97.38 85 TRP A N 1
ATOM 674 C CA . TRP A 1 85 ? -8.911 -8.452 5.249 1.00 97.38 85 TRP A CA 1
ATOM 675 C C . TRP A 1 85 ? -8.703 -7.459 4.120 1.00 97.38 85 TRP A C 1
ATOM 677 O O . TRP A 1 85 ? -9.192 -6.335 4.199 1.00 97.38 85 TRP A O 1
ATOM 687 N N . LEU A 1 86 ? -7.966 -7.869 3.092 1.00 96.38 86 LEU A N 1
ATOM 688 C CA . LEU A 1 86 ? -7.737 -7.072 1.892 1.00 96.38 86 LEU A CA 1
ATOM 689 C C . LEU A 1 86 ? -8.749 -7.458 0.814 1.00 96.38 86 LEU A C 1
ATOM 691 O O . LEU A 1 86 ? -8.863 -8.634 0.472 1.00 96.38 86 LEU A O 1
ATOM 695 N N . ASP A 1 87 ? -9.436 -6.457 0.275 1.00 91.81 87 ASP A N 1
ATOM 696 C CA . ASP A 1 87 ? -10.327 -6.585 -0.874 1.00 91.81 87 ASP A CA 1
ATOM 697 C C . ASP A 1 87 ? -9.629 -6.068 -2.141 1.00 91.81 87 ASP A C 1
ATOM 699 O O . ASP A 1 87 ? -9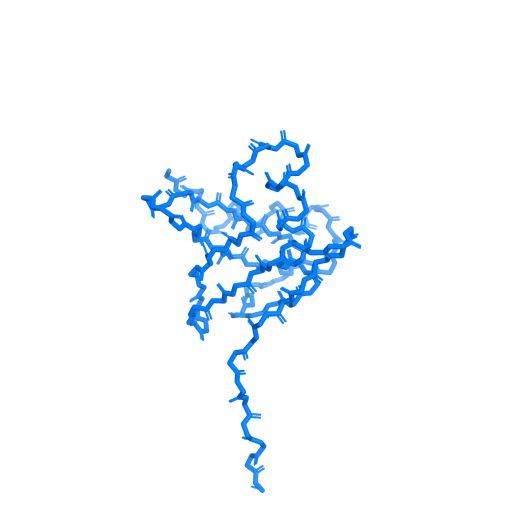.132 -4.934 -2.172 1.00 91.81 87 ASP A O 1
ATOM 703 N N . PHE A 1 88 ? -9.572 -6.915 -3.170 1.00 80.69 88 PHE A N 1
ATOM 704 C CA . PHE A 1 88 ? -8.922 -6.644 -4.452 1.00 80.69 88 PHE A CA 1
ATOM 705 C C . PHE A 1 88 ? -9.948 -6.615 -5.586 1.00 80.69 88 PHE A C 1
ATOM 707 O O . PHE A 1 88 ? -10.864 -7.441 -5.596 1.00 80.69 88 PHE A O 1
ATOM 714 N N . PRO A 1 89 ? -9.750 -5.770 -6.617 1.00 72.12 89 PRO A N 1
ATOM 715 C CA . PRO A 1 89 ? -10.476 -5.939 -7.863 1.00 72.12 89 PRO A CA 1
ATOM 716 C C . PRO A 1 89 ? -10.230 -7.345 -8.422 1.00 72.12 89 PRO A C 1
ATOM 718 O O . PRO A 1 89 ? -9.088 -7.778 -8.591 1.00 72.12 89 PRO A O 1
ATOM 721 N N . ALA A 1 90 ? -11.318 -8.055 -8.718 1.00 73.44 90 ALA A N 1
ATOM 722 C CA . ALA A 1 90 ? -11.252 -9.352 -9.367 1.00 73.44 90 ALA A CA 1
ATOM 723 C C . ALA A 1 90 ? -10.709 -9.181 -10.793 1.00 73.44 90 ALA A C 1
ATOM 725 O O . ALA A 1 90 ? -11.359 -8.579 -11.649 1.00 73.44 90 ALA A O 1
ATOM 726 N N . VAL A 1 91 ? -9.522 -9.726 -11.057 1.00 69.12 91 VAL A N 1
ATOM 727 C CA . VAL A 1 91 ? -9.000 -9.866 -12.418 1.00 69.12 91 VAL A CA 1
ATOM 728 C C . VAL A 1 91 ? -9.416 -11.242 -12.915 1.00 69.12 91 VAL A C 1
ATOM 730 O O . VAL A 1 91 ? -8.875 -12.257 -12.478 1.00 69.12 91 VAL A O 1
ATOM 733 N N . VAL A 1 92 ? -10.414 -11.283 -13.796 1.00 78.75 92 VAL A N 1
ATOM 734 C CA . VAL A 1 92 ? -10.813 -12.526 -14.463 1.00 78.75 92 VAL A CA 1
ATOM 735 C C . VAL A 1 92 ? -9.694 -12.908 -15.440 1.00 78.75 92 VAL A C 1
ATOM 737 O O . VAL A 1 92 ? -9.343 -12.072 -16.276 1.00 78.75 92 VAL A O 1
ATOM 740 N N . PRO A 1 93 ? -9.108 -14.117 -15.349 1.00 78.12 93 PRO A N 1
ATOM 741 C CA . PRO A 1 93 ? -8.110 -14.558 -16.315 1.00 78.12 93 P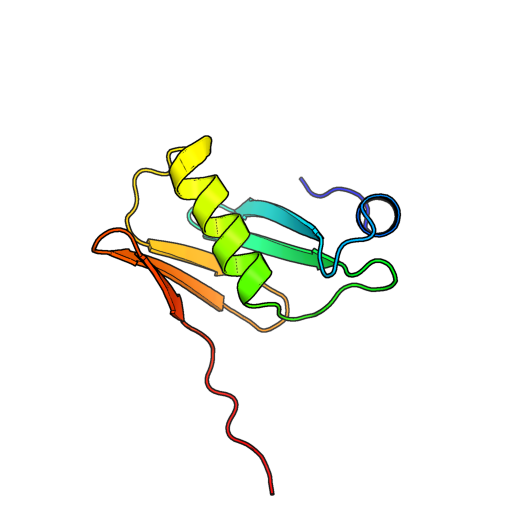RO A CA 1
ATOM 742 C C . PRO A 1 93 ? -8.708 -14.552 -17.724 1.00 78.12 93 PRO A C 1
ATOM 744 O O . PRO A 1 93 ? -9.790 -15.100 -17.936 1.00 78.12 93 PRO A O 1
ATOM 747 N N . SER A 1 94 ? -8.022 -13.927 -18.678 1.00 77.12 94 SER A N 1
ATOM 748 C CA . SER A 1 94 ? -8.310 -14.122 -20.099 1.00 77.12 94 SER A CA 1
ATOM 749 C C . SER A 1 94 ? -7.684 -15.438 -20.559 1.00 77.12 94 SER A C 1
ATOM 751 O O . SER A 1 94 ? -6.553 -15.727 -20.158 1.00 77.12 94 SER A O 1
ATOM 753 N N . GLU A 1 95 ? -8.413 -16.209 -21.370 1.00 62.56 95 GLU A N 1
ATOM 754 C CA . GLU A 1 95 ? -7.888 -17.403 -22.057 1.00 62.56 95 GLU A CA 1
ATOM 755 C C . GLU A 1 95 ? -6.705 -17.085 -22.982 1.00 62.56 95 GLU A C 1
ATOM 757 O O . GLU A 1 95 ? -6.676 -15.969 -23.559 1.00 62.56 95 GLU A O 1
#

Nearest PDB structures (foldseek):
  1s7j-assembly2_B  TM=9.466E-01  e=1.306E-10  Enterococcus faecalis V583
  4dun-assembly1_A-2  TM=9.459E-01  e=2.522E-10  Clostridioides difficile 630
  1qy9-assembly2_C  TM=8.245E-01  e=1.070E-07  Escherichia coli
  4juu-assembly1_B  TM=8.407E-01  e=7.674E-04  Xa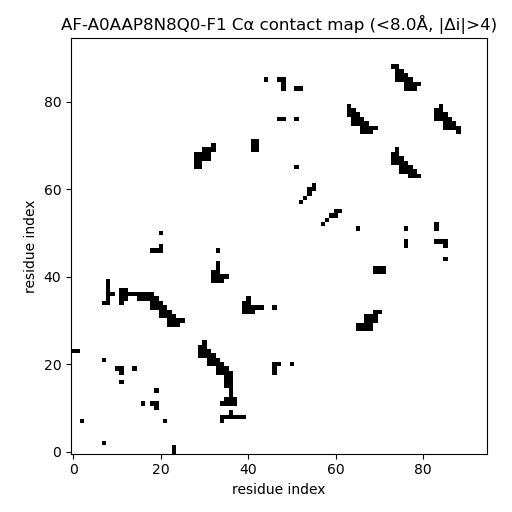nthomonas campestris pv. campestris str. ATCC 33913
  4jd7-assembly1_A  TM=8.763E-01  e=2.347E-03  Pseudomonas putida F1

pLDDT: mean 94.85, std 6.9, range [62.56, 98.81]

Secondary structure (DSSP, 8-state):
-PPPHHHHHHHHHHHTSS-EEEEEEETTEEEEEEE-SS-EES--HHHHHHHHHHHHHTS--S-SEEEEEETTEEEEEEEETTEEEEE----PPP-

Solvent-accessible surface area (backbone atoms only — not comparable to full-atom values): 5706 Å² total; per-residue (Å²): 134,83,77,55,69,69,56,53,39,50,52,15,35,72,67,65,44,82,62,40,73,49,79,45,80,54,90,94,33,32,37,46,49,37,19,25,46,87,47,78,49,60,76,61,68,70,59,47,53,54,50,50,48,46,39,47,72,73,66,54,52,94,61,56,61,48,46,33,41,40,81,77,44,69,38,38,40,36,58,55,98,96,41,78,46,76,53,71,80,85,77,77,84,78,134